Protein AF-A0A3M5U2P1-F1 (afdb_monomer)

Secondary structure (DSSP, 8-state):
--------HHHHHHHHHHHHHHHHHHS-GGG----GGGTT--SHHHHHHHHHHS-STT-----PPPPS-HHHHHHHHHHHHHSPP-------

Radius of gyration: 20.78 Å; Cα contacts (8 Å, |Δi|>4): 26; chains: 1; bounding box: 36×47×50 Å

Foldseek 3Di:
DDDPDDDDQVVVLVVVLVVVLVVQLPDDPVVDDDDPVRPVDDDSVSSNVCSVVPDDPPRDDDDDDDDPDPPVVVVVVVVVVPDDPPDPPDPD

Sequence (92 aa):
VWKNLSFHKEALRRRWMWLVRDYLLGQPLSQLTMPPPLAHILCESDWRRLILTAGGQHWHIHLSKKTENGRKTVNYLGRYLKKPPISGSRLA

Organism: NCBI:txid46257

pLDDT: mean 83.03, std 10.81, range [50.09, 93.94]

Structure (mmCIF, N/CA/C/O backbone):
data_AF-A0A3M5U2P1-F1
#
_entry.id   AF-A0A3M5U2P1-F1
#
loop_
_atom_site.group_PDB
_atom_site.id
_atom_site.type_symbol
_atom_site.label_atom_id
_atom_site.label_alt_id
_atom_site.label_comp_id
_atom_site.label_asym_id
_atom_site.label_entity_id
_atom_site.label_seq_id
_atom_site.pdbx_PDB_ins_code
_atom_site.Cartn_x
_atom_site.Cartn_y
_atom_site.Cartn_z
_atom_site.occupancy
_atom_site.B_iso_or_equiv
_atom_site.auth_seq_id
_atom_site.auth_comp_id
_atom_site.auth_asym_id
_atom_site.auth_atom_id
_atom_site.pdbx_PDB_model_num
ATOM 1 N N . VAL A 1 1 ? -7.256 8.123 30.548 1.00 67.88 1 VAL A N 1
ATOM 2 C CA . VAL A 1 1 ? -8.522 8.327 29.797 1.00 67.88 1 VAL A CA 1
ATOM 3 C C . VAL A 1 1 ? -8.339 7.798 28.378 1.00 67.88 1 VAL A C 1
ATOM 5 O O . VAL A 1 1 ? -7.300 8.073 27.790 1.00 67.88 1 VAL A O 1
ATOM 8 N N . TRP A 1 2 ? -9.268 6.987 27.855 1.00 69.00 2 TRP A N 1
ATOM 9 C CA . TRP A 1 2 ? -9.188 6.481 26.475 1.00 69.00 2 TRP A CA 1
ATOM 10 C C . TRP A 1 2 ? -9.439 7.626 25.491 1.00 69.00 2 TRP A C 1
ATOM 12 O O . TRP A 1 2 ? -10.430 8.338 25.624 1.00 69.00 2 TRP A O 1
ATOM 22 N N . LYS A 1 3 ? -8.537 7.816 24.523 1.00 73.25 3 LYS A N 1
ATOM 23 C CA . LYS A 1 3 ? -8.685 8.849 23.492 1.00 73.25 3 LYS A CA 1
ATOM 24 C C . LYS A 1 3 ? -9.575 8.335 22.364 1.00 73.25 3 LYS A C 1
ATOM 26 O O . LYS A 1 3 ? -9.536 7.153 22.022 1.00 73.25 3 LYS A O 1
ATOM 31 N N . ASN A 1 4 ? -10.359 9.230 21.774 1.00 73.81 4 ASN A N 1
ATOM 32 C CA . ASN A 1 4 ? -11.143 8.930 20.583 1.00 73.81 4 ASN A CA 1
ATOM 33 C C . ASN A 1 4 ? -10.192 8.837 19.377 1.00 73.81 4 ASN A C 1
ATOM 35 O O . ASN A 1 4 ? -9.879 9.838 18.741 1.00 73.81 4 ASN A O 1
ATOM 39 N N . LEU A 1 5 ? -9.666 7.637 19.131 1.00 76.12 5 LEU A N 1
ATOM 40 C CA . LEU A 1 5 ? -8.796 7.334 17.999 1.00 76.12 5 LEU A CA 1
ATOM 41 C C . LEU A 1 5 ? -9.623 6.732 16.863 1.00 76.12 5 LEU A C 1
ATOM 43 O O . LEU A 1 5 ? -10.464 5.857 17.075 1.00 76.12 5 LEU A O 1
ATOM 47 N N . SER A 1 6 ? -9.364 7.195 15.647 1.00 78.88 6 SER A N 1
ATOM 48 C CA . SER A 1 6 ? -9.902 6.607 14.425 1.00 78.88 6 SER A CA 1
ATOM 49 C C . SER A 1 6 ? -8.860 6.698 13.319 1.00 78.88 6 SER A C 1
ATOM 51 O O . SER A 1 6 ? -7.998 7.577 13.338 1.00 78.88 6 SER A O 1
ATOM 53 N N . PHE A 1 7 ? -8.922 5.770 12.368 1.00 83.69 7 PHE A N 1
ATOM 54 C CA . PHE A 1 7 ? -8.065 5.808 11.193 1.00 83.69 7 PHE A CA 1
ATOM 55 C C . PHE A 1 7 ? -8.766 6.559 10.071 1.00 83.69 7 PHE A C 1
ATOM 57 O O . PHE A 1 7 ? -9.880 6.217 9.673 1.00 83.69 7 PHE A O 1
ATOM 64 N N . HIS A 1 8 ? -8.084 7.561 9.526 1.00 88.75 8 HIS A N 1
ATOM 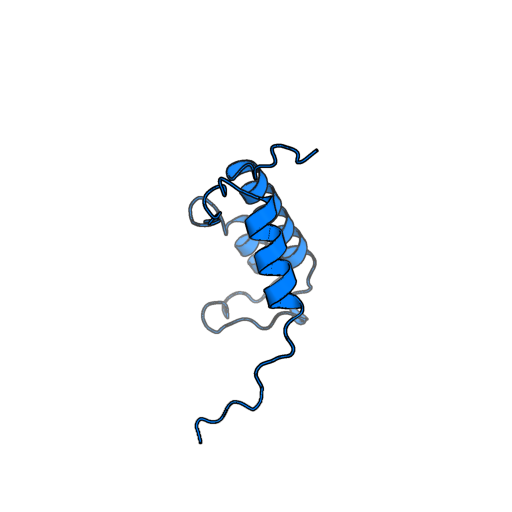65 C CA . HIS A 1 8 ? -8.575 8.295 8.373 1.00 88.75 8 HIS A CA 1
ATOM 66 C C . HIS A 1 8 ? -8.293 7.482 7.105 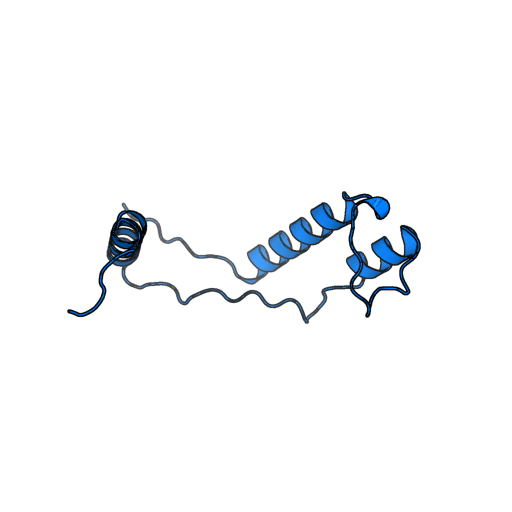1.00 88.75 8 HIS A C 1
ATOM 68 O O . HIS A 1 8 ? -7.161 7.460 6.619 1.00 88.75 8 HIS A O 1
ATOM 74 N N . LYS A 1 9 ? -9.315 6.795 6.580 1.00 88.12 9 LYS A N 1
ATOM 75 C CA . LYS A 1 9 ? -9.183 5.811 5.490 1.00 88.12 9 LYS A CA 1
ATOM 76 C C . LYS A 1 9 ? -8.371 6.329 4.301 1.00 88.12 9 LYS A C 1
ATOM 78 O O . LYS A 1 9 ? -7.397 5.696 3.909 1.00 88.12 9 LYS A O 1
ATOM 83 N N . GLU A 1 10 ? -8.720 7.500 3.775 1.00 88.50 10 GLU A N 1
ATOM 84 C CA . GLU A 1 10 ? -8.062 8.049 2.581 1.00 88.50 10 GLU A CA 1
ATOM 85 C C . GLU A 1 10 ? -6.626 8.522 2.834 1.00 88.50 10 GLU A C 1
ATOM 87 O O . GLU A 1 10 ? -5.778 8.441 1.944 1.00 88.50 10 GLU A O 1
ATOM 92 N N . ALA A 1 11 ? -6.324 9.010 4.041 1.00 90.31 11 ALA A N 1
ATOM 93 C CA . ALA A 1 11 ? -4.960 9.399 4.398 1.00 90.31 11 ALA A CA 1
ATOM 94 C C . ALA A 1 11 ? -4.083 8.156 4.594 1.00 90.31 11 ALA A C 1
ATOM 96 O O . ALA A 1 11 ? -2.968 8.095 4.077 1.00 90.31 11 ALA A O 1
ATOM 97 N N . LEU A 1 12 ? -4.622 7.137 5.272 1.00 91.25 12 LEU A N 1
ATOM 98 C CA . LEU A 1 12 ? -3.955 5.854 5.453 1.00 91.25 12 LEU A CA 1
ATOM 99 C C . LEU A 1 12 ? -3.700 5.172 4.107 1.00 91.25 12 LEU A C 1
ATOM 101 O O . LEU A 1 12 ? -2.591 4.709 3.869 1.00 91.25 12 LEU A O 1
ATOM 105 N N . ARG A 1 13 ? -4.687 5.180 3.204 1.00 90.25 13 ARG A N 1
ATOM 106 C CA . ARG A 1 13 ? -4.551 4.661 1.840 1.00 90.25 13 ARG A CA 1
ATOM 107 C C . ARG A 1 13 ? -3.424 5.339 1.084 1.00 90.25 13 ARG A C 1
ATOM 109 O O . ARG A 1 13 ? -2.547 4.649 0.577 1.00 90.25 13 ARG A O 1
ATOM 116 N N . ARG A 1 14 ? -3.399 6.672 1.060 1.00 89.88 14 ARG A N 1
ATOM 117 C CA . ARG A 1 14 ? -2.314 7.427 0.415 1.00 89.88 14 ARG A CA 1
ATOM 118 C C . ARG A 1 14 ? -0.949 7.100 1.008 1.00 89.88 14 ARG A C 1
ATOM 120 O O . ARG A 1 14 ? -0.013 6.846 0.254 1.00 89.88 14 ARG A O 1
ATOM 127 N N . ARG A 1 15 ? -0.836 7.057 2.338 1.00 91.75 15 ARG A N 1
ATOM 128 C CA . ARG A 1 15 ? 0.437 6.755 3.001 1.00 91.75 15 ARG A CA 1
ATOM 129 C C . ARG A 1 15 ? 0.899 5.322 2.740 1.00 91.75 15 ARG A C 1
ATOM 131 O O . ARG A 1 15 ? 2.076 5.118 2.472 1.00 91.75 15 ARG A O 1
ATOM 138 N N . TRP A 1 16 ? -0.010 4.355 2.789 1.00 89.75 16 TRP A N 1
ATOM 139 C CA . TRP A 1 16 ? 0.294 2.955 2.508 1.00 89.75 16 TRP A CA 1
ATOM 140 C C . TRP A 1 16 ? 0.738 2.752 1.057 1.00 89.75 16 TRP A C 1
ATOM 142 O O . TRP A 1 16 ? 1.789 2.164 0.829 1.00 89.75 16 TRP A O 1
ATOM 152 N N . MET A 1 17 ? 0.009 3.318 0.088 1.00 90.50 17 MET A N 1
ATOM 153 C CA . MET A 1 17 ? 0.399 3.282 -1.329 1.00 90.50 17 MET A CA 1
ATOM 154 C C . MET A 1 17 ? 1.801 3.860 -1.544 1.00 90.50 17 MET A C 1
ATOM 156 O O . MET A 1 17 ? 2.605 3.275 -2.263 1.00 90.50 17 MET A O 1
ATOM 160 N N . TRP A 1 18 ? 2.104 4.991 -0.899 1.00 91.25 18 TRP A N 1
ATOM 161 C CA . TRP A 1 18 ? 3.427 5.604 -0.975 1.00 91.25 18 TRP A CA 1
ATOM 162 C C . TRP A 1 18 ? 4.520 4.675 -0.435 1.00 91.25 18 TRP A C 1
ATOM 164 O O . TRP A 1 18 ? 5.505 4.455 -1.126 1.00 91.25 18 TRP A O 1
ATOM 174 N N . LEU A 1 19 ? 4.318 4.078 0.745 1.00 92.88 19 LEU A N 1
ATOM 175 C CA . LEU A 1 19 ? 5.295 3.170 1.360 1.00 92.88 19 LEU A CA 1
ATOM 176 C C . LEU A 1 19 ? 5.562 1.929 0.504 1.00 92.88 19 LEU A C 1
ATOM 178 O O . LEU A 1 19 ? 6.707 1.512 0.376 1.00 92.88 19 LEU A O 1
ATOM 182 N N . VAL A 1 20 ? 4.520 1.346 -0.094 1.00 91.06 20 VAL A N 1
ATOM 183 C CA . VAL A 1 20 ? 4.683 0.180 -0.974 1.00 91.06 20 VAL A CA 1
ATOM 184 C C . VAL A 1 20 ? 5.487 0.551 -2.219 1.00 91.06 20 VAL A C 1
ATOM 186 O O . VAL A 1 20 ? 6.395 -0.184 -2.595 1.00 91.06 20 VAL A O 1
ATOM 189 N N . ARG A 1 21 ? 5.192 1.697 -2.845 1.00 91.88 21 ARG A N 1
ATOM 190 C CA . ARG A 1 21 ? 5.952 2.175 -4.009 1.00 91.88 21 ARG A CA 1
ATOM 191 C C . ARG A 1 21 ? 7.408 2.448 -3.660 1.00 91.88 21 ARG A C 1
ATOM 193 O O . ARG A 1 21 ? 8.281 1.994 -4.384 1.00 91.88 21 ARG A O 1
ATOM 200 N N . ASP A 1 22 ? 7.649 3.156 -2.564 1.00 93.94 22 ASP A N 1
ATOM 201 C CA . ASP A 1 22 ? 8.992 3.489 -2.085 1.00 93.94 22 ASP A CA 1
ATOM 202 C C . ASP A 1 22 ? 9.824 2.223 -1.843 1.00 93.94 22 ASP A C 1
ATOM 204 O O . ASP A 1 22 ? 10.915 2.074 -2.391 1.00 93.94 22 ASP A O 1
ATOM 208 N N . TYR A 1 23 ? 9.245 1.244 -1.142 1.00 93.06 23 TYR A N 1
ATOM 209 C CA . TYR A 1 23 ? 9.888 -0.045 -0.907 1.00 93.06 23 TYR A CA 1
ATOM 210 C C . TYR A 1 23 ? 10.221 -0.779 -2.213 1.00 93.06 23 TYR A C 1
ATOM 212 O O . TYR A 1 23 ? 11.358 -1.203 -2.402 1.00 93.06 23 TYR A O 1
ATOM 220 N N . LEU A 1 24 ? 9.256 -0.903 -3.131 1.00 90.94 24 LEU A N 1
ATOM 221 C CA . LEU A 1 24 ? 9.429 -1.642 -4.388 1.00 90.94 24 LEU A CA 1
ATOM 222 C C . LEU A 1 24 ? 10.389 -0.954 -5.368 1.00 90.94 24 LEU A C 1
ATOM 224 O O . LEU A 1 24 ? 11.084 -1.636 -6.119 1.00 90.94 24 LEU A O 1
ATOM 228 N N . LEU A 1 25 ? 10.448 0.379 -5.362 1.00 92.12 25 LEU A N 1
ATOM 229 C CA . LEU A 1 25 ? 11.393 1.151 -6.174 1.00 92.12 25 LEU A CA 1
ATOM 230 C C . LEU A 1 25 ? 12.819 1.121 -5.611 1.00 92.12 25 LEU A C 1
ATOM 232 O O . LEU A 1 25 ? 13.763 1.334 -6.369 1.00 92.12 25 LEU A O 1
ATOM 236 N N . GLY A 1 26 ? 12.973 0.867 -4.309 1.00 91.88 26 GLY A N 1
ATOM 237 C CA . GLY A 1 26 ? 14.271 0.729 -3.650 1.00 91.88 26 GLY A CA 1
ATOM 238 C C . GLY A 1 26 ? 14.922 -0.649 -3.806 1.00 91.88 26 GLY A C 1
ATOM 239 O O . GLY A 1 26 ? 16.098 -0.789 -3.482 1.00 91.88 26 GLY A O 1
ATOM 240 N N . GLN A 1 27 ? 14.192 -1.664 -4.282 1.00 89.62 27 GLN A N 1
ATOM 241 C CA . GLN A 1 27 ? 14.748 -2.999 -4.519 1.00 89.62 27 GLN A CA 1
ATOM 242 C C . GLN A 1 27 ? 15.359 -3.100 -5.926 1.00 89.62 27 GLN A C 1
ATOM 244 O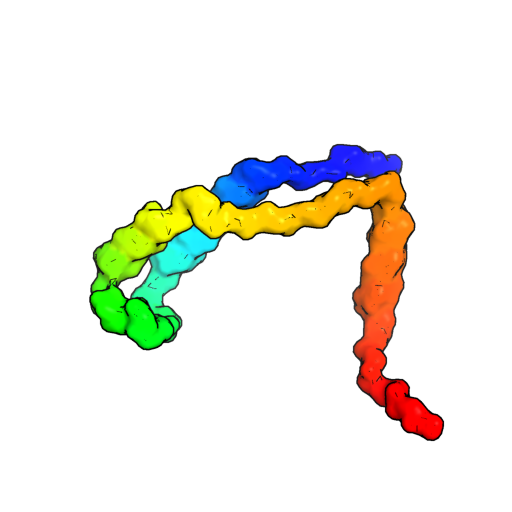 O . GLN A 1 27 ? 14.703 -2.718 -6.900 1.00 89.62 27 GLN A O 1
ATOM 249 N N . PRO A 1 28 ? 16.577 -3.652 -6.074 1.00 88.50 28 PRO A N 1
ATOM 250 C CA . PRO A 1 28 ? 17.139 -3.937 -7.388 1.00 88.50 28 PRO A CA 1
ATOM 251 C C . PRO A 1 28 ? 16.370 -5.083 -8.056 1.00 88.50 28 PRO A C 1
ATOM 253 O O . PRO A 1 28 ? 16.013 -6.071 -7.410 1.00 88.50 28 PRO A O 1
ATOM 256 N N . LEU A 1 29 ? 16.155 -4.983 -9.373 1.00 87.12 29 LEU A N 1
ATOM 257 C CA . LEU A 1 29 ? 15.367 -5.972 -10.123 1.00 87.12 29 LEU A CA 1
ATOM 258 C C . LEU A 1 29 ? 15.951 -7.392 -10.023 1.00 87.12 29 LEU A C 1
ATOM 260 O O . LEU A 1 29 ? 15.204 -8.361 -9.995 1.00 87.12 29 LEU A O 1
ATOM 264 N N . SER A 1 30 ? 17.274 -7.514 -9.890 1.00 86.25 30 SER A N 1
ATOM 265 C CA . SER A 1 30 ? 17.977 -8.794 -9.722 1.00 86.25 30 SER A CA 1
ATOM 266 C C . SER A 1 30 ? 17.620 -9.551 -8.438 1.00 86.25 30 SER A C 1
ATOM 268 O O . SER A 1 30 ? 17.825 -10.760 -8.375 1.00 86.25 30 SER A O 1
ATOM 270 N N . GLN A 1 31 ? 17.092 -8.869 -7.418 1.00 88.25 31 GLN A N 1
ATOM 271 C CA . GLN A 1 31 ? 16.654 -9.488 -6.162 1.00 88.25 31 GLN A CA 1
ATOM 272 C C . GLN A 1 31 ? 15.163 -9.853 -6.173 1.00 88.25 31 GLN A C 1
ATOM 274 O O . GLN A 1 31 ? 14.679 -10.506 -5.248 1.00 88.25 31 GLN A O 1
ATOM 279 N N . LEU A 1 32 ? 14.421 -9.448 -7.207 1.00 87.06 32 LEU A N 1
ATOM 280 C CA . LEU A 1 32 ? 12.990 -9.694 -7.323 1.00 87.06 32 LEU A CA 1
ATOM 281 C C . LEU A 1 32 ? 12.732 -10.958 -8.146 1.00 87.06 32 LEU A C 1
ATOM 283 O O . LEU A 1 32 ? 13.231 -11.126 -9.254 1.00 87.06 32 LEU A O 1
ATOM 287 N N . THR A 1 33 ? 11.899 -11.851 -7.615 1.00 89.25 33 THR A N 1
ATOM 288 C CA . THR A 1 33 ? 11.397 -13.000 -8.377 1.00 89.25 33 THR A CA 1
ATOM 289 C C . THR A 1 33 ? 10.120 -12.594 -9.101 1.00 89.25 33 THR A C 1
ATOM 291 O O . THR A 1 33 ? 9.091 -12.353 -8.465 1.00 89.25 33 THR A O 1
ATOM 294 N N . MET A 1 34 ? 10.182 -12.506 -10.430 1.00 88.94 34 MET A N 1
ATOM 295 C CA . MET A 1 34 ? 9.039 -12.090 -11.240 1.00 88.94 34 MET A CA 1
ATOM 296 C C . MET A 1 34 ? 8.070 -13.259 -11.462 1.00 88.94 34 MET A C 1
ATOM 298 O O . MET A 1 34 ? 8.488 -14.323 -11.920 1.00 88.94 34 MET A O 1
ATOM 302 N N . PRO A 1 35 ? 6.768 -13.092 -11.167 1.00 90.44 35 PRO A N 1
ATOM 303 C CA . PRO A 1 35 ? 5.778 -14.114 -11.474 1.00 90.44 35 PRO A CA 1
ATOM 304 C C . PRO A 1 35 ? 5.574 -14.223 -12.998 1.00 90.44 35 PRO A C 1
ATOM 306 O O . PRO A 1 35 ? 5.769 -13.230 -13.705 1.00 90.44 35 PRO A O 1
ATOM 309 N N . PRO A 1 36 ? 5.104 -15.374 -13.522 1.00 92.69 36 PRO A N 1
ATOM 310 C CA . PRO A 1 36 ? 4.984 -15.603 -14.966 1.00 92.69 36 PRO A CA 1
ATOM 311 C C . PRO A 1 36 ? 4.244 -14.505 -15.759 1.00 92.69 36 PRO A C 1
ATOM 313 O O . PRO A 1 36 ? 4.729 -14.126 -16.823 1.00 92.69 36 PRO A O 1
ATOM 316 N N . PRO A 1 37 ? 3.140 -13.903 -15.262 1.00 91.25 37 PRO A N 1
ATOM 317 C CA . PRO A 1 37 ? 2.460 -12.811 -15.971 1.00 91.25 37 PRO A CA 1
ATOM 318 C C . PRO A 1 37 ? 3.309 -11.541 -16.149 1.00 91.25 37 PRO A C 1
ATOM 320 O O . PRO A 1 37 ? 3.043 -10.732 -17.037 1.00 91.25 37 PRO A O 1
ATOM 323 N N . LEU A 1 38 ? 4.328 -11.350 -15.308 1.00 89.62 38 LEU A N 1
ATOM 324 C CA . LEU A 1 38 ? 5.220 -10.190 -15.319 1.00 89.62 38 LEU A CA 1
ATOM 325 C C . LEU A 1 38 ? 6.589 -10.499 -15.945 1.00 89.62 38 LEU A C 1
ATOM 327 O O . LEU A 1 38 ? 7.482 -9.660 -15.886 1.00 89.62 38 LEU A O 1
ATOM 331 N N . ALA A 1 39 ? 6.754 -11.661 -16.587 1.00 88.75 39 ALA A N 1
ATOM 332 C CA . ALA A 1 39 ? 8.014 -12.063 -17.222 1.00 88.75 39 ALA A CA 1
ATOM 333 C C . ALA A 1 3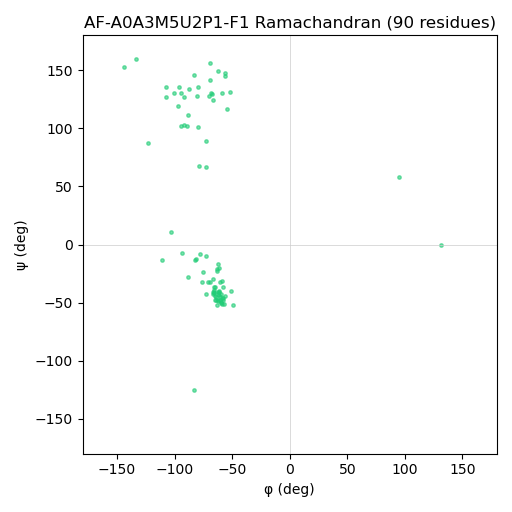9 ? 8.467 -11.131 -18.365 1.00 88.75 39 ALA A C 1
ATOM 335 O O . ALA A 1 39 ? 9.630 -11.146 -18.748 1.00 88.75 39 ALA A O 1
ATOM 336 N N . HIS A 1 40 ? 7.564 -10.299 -18.898 1.00 88.88 40 HIS A N 1
ATOM 337 C CA . HIS A 1 40 ? 7.872 -9.294 -19.919 1.00 88.88 40 HIS A CA 1
ATOM 338 C C . HIS A 1 40 ? 8.672 -8.092 -19.383 1.00 88.88 40 HIS A C 1
ATOM 340 O O . HIS A 1 40 ? 9.132 -7.267 -20.167 1.00 88.88 40 HIS A O 1
ATOM 346 N N . ILE A 1 41 ? 8.823 -7.964 -18.062 1.00 90.81 41 ILE A N 1
ATOM 347 C CA . ILE A 1 41 ? 9.565 -6.879 -17.416 1.00 90.81 41 ILE A CA 1
ATOM 348 C C . ILE A 1 41 ? 11.007 -7.331 -17.234 1.00 90.81 41 ILE A C 1
ATOM 350 O O . ILE A 1 41 ? 11.314 -8.115 -16.338 1.00 90.81 41 ILE A O 1
ATOM 354 N N . LEU A 1 42 ? 11.886 -6.827 -18.096 1.00 86.88 42 LEU A N 1
ATOM 355 C CA . LEU A 1 42 ? 13.286 -7.254 -18.153 1.00 86.88 42 LEU A CA 1
ATOM 356 C C . LEU A 1 42 ? 14.262 -6.176 -17.673 1.00 86.88 42 LEU A C 1
ATOM 358 O O . LEU A 1 42 ? 15.433 -6.468 -17.443 1.00 86.88 42 LEU A O 1
ATOM 362 N N . CYS A 1 43 ? 13.803 -4.932 -17.525 1.00 90.69 43 CYS A N 1
ATOM 363 C CA . CYS A 1 43 ? 14.658 -3.809 -17.164 1.00 90.69 43 CYS A CA 1
ATOM 364 C C . CYS A 1 43 ? 14.054 -2.936 -16.058 1.00 90.69 43 CYS A C 1
ATOM 366 O O . CYS A 1 43 ? 12.841 -2.912 -15.830 1.00 90.69 43 CYS A O 1
ATOM 368 N N . GLU A 1 44 ? 14.915 -2.173 -15.379 1.00 90.88 44 GLU A N 1
ATOM 369 C CA . GLU A 1 44 ? 14.495 -1.276 -14.295 1.00 90.88 44 GLU A CA 1
ATOM 370 C C . GLU A 1 44 ? 13.504 -0.206 -14.761 1.00 90.88 44 GLU A C 1
ATOM 372 O O . GLU A 1 44 ? 12.630 0.198 -13.997 1.00 90.88 44 GLU A O 1
ATOM 377 N N . SER A 1 45 ? 13.606 0.250 -16.012 1.00 91.81 45 SER A N 1
ATOM 378 C CA . SER A 1 45 ? 12.689 1.253 -16.560 1.00 91.81 45 SER A CA 1
ATOM 379 C C . SER A 1 45 ? 11.262 0.715 -16.672 1.00 91.81 45 SER A C 1
ATOM 381 O O . SER A 1 45 ? 10.317 1.412 -16.294 1.00 91.81 45 SER A O 1
ATOM 383 N N . ASP A 1 46 ? 11.095 -0.535 -17.115 1.00 91.69 46 ASP A N 1
ATOM 384 C CA . ASP A 1 46 ? 9.788 -1.197 -17.171 1.00 91.69 46 ASP A CA 1
ATOM 385 C C . ASP A 1 46 ? 9.222 -1.433 -15.770 1.00 91.69 46 ASP A C 1
ATOM 387 O O . ASP A 1 46 ? 8.040 -1.172 -15.531 1.00 91.69 46 ASP A O 1
ATOM 391 N N . TRP A 1 47 ? 10.074 -1.845 -14.824 1.00 91.19 47 TRP A N 1
ATOM 392 C CA . TRP A 1 47 ? 9.697 -2.006 -13.420 1.00 91.19 47 TRP A CA 1
ATOM 393 C C . TRP A 1 47 ? 9.210 -0.690 -12.806 1.00 91.19 47 TRP A C 1
ATOM 395 O O . TRP A 1 47 ? 8.108 -0.619 -12.256 1.00 91.19 47 TRP A O 1
ATOM 405 N N . ARG A 1 48 ? 9.985 0.388 -12.969 1.00 91.44 48 ARG A N 1
ATOM 406 C CA . ARG A 1 48 ? 9.617 1.734 -12.507 1.00 91.44 48 ARG A CA 1
ATOM 407 C C . ARG A 1 48 ? 8.306 2.192 -13.129 1.00 91.44 48 ARG A C 1
ATOM 409 O O . ARG A 1 48 ? 7.431 2.680 -12.412 1.00 91.44 48 ARG A O 1
ATOM 416 N N . ARG A 1 49 ? 8.136 2.003 -14.442 1.00 91.94 49 ARG A N 1
ATOM 417 C CA . ARG A 1 49 ? 6.893 2.354 -15.138 1.00 91.94 49 ARG A CA 1
ATOM 418 C C . ARG A 1 49 ? 5.713 1.579 -14.568 1.00 91.94 49 ARG A C 1
ATOM 420 O O . ARG A 1 49 ? 4.685 2.196 -14.291 1.00 91.94 49 ARG A O 1
ATOM 427 N N . LEU A 1 50 ? 5.856 0.271 -14.346 1.00 90.44 50 LEU A N 1
ATOM 428 C CA . LEU A 1 50 ? 4.805 -0.538 -13.738 1.00 90.44 50 LEU A CA 1
ATOM 429 C C . LEU A 1 50 ? 4.444 -0.004 -12.355 1.00 90.44 50 LEU A C 1
ATOM 431 O O . LEU A 1 50 ? 3.277 0.260 -12.122 1.00 90.44 50 LEU A O 1
ATOM 435 N N . ILE A 1 51 ? 5.399 0.217 -11.452 1.00 90.19 51 ILE A N 1
ATOM 436 C CA . ILE A 1 51 ? 5.090 0.640 -10.074 1.00 90.19 51 ILE A CA 1
ATOM 437 C C . ILE A 1 51 ? 4.435 2.028 -10.013 1.00 90.19 51 ILE A C 1
ATOM 439 O O . ILE A 1 51 ? 3.543 2.268 -9.193 1.00 90.19 51 ILE A O 1
ATOM 443 N N . LEU A 1 52 ? 4.850 2.944 -10.889 1.00 88.75 52 LEU A N 1
ATOM 444 C CA . LEU A 1 52 ? 4.305 4.301 -10.938 1.00 88.75 52 LEU A CA 1
ATOM 445 C C . LEU A 1 52 ? 2.914 4.360 -11.585 1.00 88.75 52 LEU A C 1
ATOM 447 O O . LEU A 1 52 ? 2.090 5.180 -11.176 1.00 88.75 52 LEU A O 1
ATOM 451 N N . THR A 1 53 ? 2.635 3.484 -12.554 1.00 87.62 53 THR A N 1
ATOM 452 C CA . THR A 1 53 ? 1.322 3.394 -13.220 1.00 87.62 53 THR A CA 1
ATOM 453 C C . THR 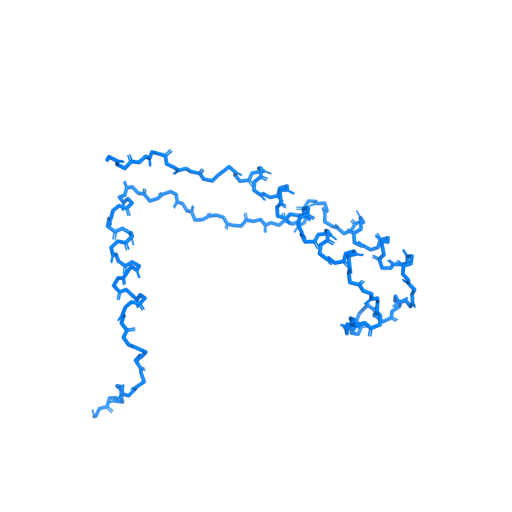A 1 53 ? 0.354 2.461 -12.491 1.00 87.62 53 THR A C 1
ATOM 455 O O . THR A 1 53 ? -0.860 2.676 -12.509 1.00 87.62 53 THR A O 1
ATOM 458 N N . ALA A 1 54 ? 0.875 1.464 -11.777 1.00 80.88 54 ALA A N 1
ATOM 459 C CA . ALA A 1 54 ? 0.106 0.582 -10.923 1.00 80.88 54 ALA A CA 1
ATOM 460 C C . ALA A 1 54 ? -0.423 1.362 -9.716 1.00 80.88 54 ALA A C 1
ATOM 462 O O . ALA A 1 54 ? 0.296 2.064 -9.003 1.00 80.88 54 ALA A O 1
ATOM 463 N N . GLY A 1 55 ? -1.720 1.214 -9.470 1.00 68.19 55 GLY A N 1
ATOM 464 C CA . GLY A 1 55 ? -2.352 1.706 -8.250 1.00 68.19 55 GLY A CA 1
ATOM 465 C C . GLY A 1 55 ? -2.998 3.075 -8.304 1.00 68.19 55 GLY A C 1
ATOM 466 O O . GLY A 1 55 ? -2.724 3.945 -7.485 1.00 68.19 55 GLY A O 1
ATOM 467 N N . GLY A 1 56 ? -3.951 3.212 -9.224 1.00 69.44 56 GLY A N 1
ATOM 468 C CA . GLY A 1 56 ? -5.026 4.199 -9.131 1.00 69.44 56 GLY A CA 1
ATOM 469 C C . GLY A 1 56 ? -6.193 3.720 -8.250 1.00 69.44 56 GLY A C 1
ATOM 470 O O . GLY A 1 56 ? -6.024 3.329 -7.094 1.00 69.44 56 GLY A O 1
ATOM 471 N N . GLN A 1 57 ? -7.409 3.729 -8.809 1.00 67.00 57 GLN A N 1
ATOM 472 C CA . GLN A 1 57 ? -8.657 3.398 -8.096 1.00 67.00 57 GLN A CA 1
ATOM 473 C C . GLN A 1 57 ? -8.728 1.968 -7.530 1.00 67.00 57 GLN A C 1
ATOM 475 O O . GLN A 1 57 ? -9.477 1.725 -6.592 1.00 67.00 57 GLN A O 1
ATOM 480 N N . HIS A 1 58 ? -7.911 1.048 -8.039 1.00 76.75 58 HIS A N 1
ATOM 481 C CA . HIS A 1 58 ? -7.971 -0.381 -7.719 1.00 76.75 58 HIS A CA 1
ATOM 482 C C . HIS A 1 58 ? -7.347 -0.766 -6.365 1.00 76.75 58 HIS A C 1
ATOM 484 O O . HIS A 1 58 ? -7.441 -1.914 -5.943 1.00 76.75 58 HIS A O 1
ATOM 490 N N . TRP A 1 59 ? -6.664 0.160 -5.679 1.00 81.19 59 TRP A N 1
ATOM 491 C CA . TRP A 1 59 ? -6.026 -0.136 -4.390 1.00 81.19 59 TRP A CA 1
ATOM 492 C C . TRP A 1 59 ? -7.006 0.118 -3.254 1.00 81.19 59 TRP A C 1
ATOM 494 O O . TRP A 1 59 ? -7.228 1.265 -2.861 1.00 81.19 59 TRP A O 1
ATOM 504 N N . HIS A 1 60 ? -7.583 -0.952 -2.716 1.00 85.44 60 HIS A N 1
ATOM 505 C CA . HIS A 1 60 ? -8.564 -0.883 -1.640 1.00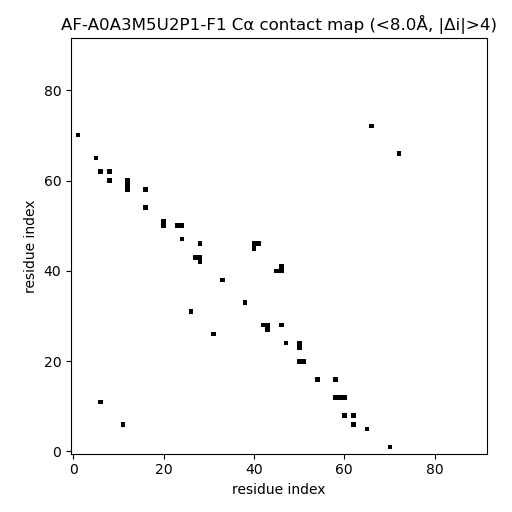 85.44 60 HIS A CA 1
ATOM 506 C C . HIS A 1 60 ? -7.921 -1.193 -0.286 1.00 85.44 60 HIS A C 1
ATOM 508 O O . HIS A 1 60 ? -7.252 -2.207 -0.120 1.00 85.44 60 HIS A O 1
ATOM 514 N N . ILE A 1 61 ? -8.164 -0.327 0.705 1.00 86.88 61 ILE A N 1
ATOM 515 C CA . ILE A 1 61 ? -7.895 -0.635 2.113 1.00 86.88 61 ILE A CA 1
ATOM 516 C C . ILE A 1 61 ? -9.224 -0.860 2.818 1.00 86.88 61 ILE A C 1
ATOM 518 O O . ILE A 1 61 ? -10.113 -0.000 2.790 1.00 86.88 61 ILE A O 1
ATOM 522 N N . HIS A 1 62 ? -9.330 -2.004 3.483 1.00 87.50 62 HIS A N 1
ATOM 523 C CA . HIS A 1 62 ? -10.457 -2.346 4.333 1.00 87.50 62 HIS A CA 1
ATOM 524 C C . HIS A 1 62 ? -10.102 -2.028 5.781 1.00 87.50 62 HIS A C 1
ATOM 526 O O . HIS A 1 62 ? -9.145 -2.563 6.335 1.00 87.50 62 HIS A O 1
ATOM 532 N N . LEU A 1 63 ? -10.873 -1.128 6.384 1.00 86.06 63 LEU A N 1
ATOM 533 C CA . LEU A 1 63 ? -10.783 -0.819 7.804 1.00 86.06 63 LEU A CA 1
ATOM 534 C C . LEU A 1 63 ? -11.994 -1.406 8.511 1.00 86.06 63 LEU A C 1
ATOM 536 O O . LEU A 1 63 ? -13.125 -1.271 8.039 1.00 86.06 63 LEU A O 1
ATOM 540 N N . SER A 1 64 ? -11.752 -2.035 9.656 1.00 83.44 64 SER A N 1
ATOM 541 C CA . SER A 1 64 ? -12.823 -2.507 10.525 1.00 83.44 64 SER A CA 1
ATOM 542 C C . SER A 1 64 ? -13.662 -1.336 11.027 1.00 83.44 64 SER A C 1
ATOM 544 O O . SER A 1 64 ? -13.163 -0.223 11.226 1.00 83.44 64 SER A O 1
ATOM 546 N N . LYS A 1 65 ? -14.949 -1.598 11.272 1.00 83.25 65 LYS A N 1
ATOM 547 C CA . LYS A 1 65 ? -15.832 -0.629 11.926 1.00 83.25 65 LYS A CA 1
ATOM 548 C C . LYS A 1 65 ? -15.237 -0.220 13.273 1.00 83.25 65 LYS A C 1
ATOM 550 O O . LYS A 1 65 ? -14.636 -1.035 13.975 1.00 83.25 65 LYS A O 1
ATOM 555 N N . LYS A 1 66 ? -15.431 1.047 13.639 1.00 80.06 66 LYS A N 1
ATOM 556 C CA . LYS A 1 66 ? -15.036 1.544 14.955 1.00 80.06 66 LYS A CA 1
ATOM 557 C C . LYS A 1 66 ? -15.758 0.733 16.032 1.00 80.06 66 LYS A C 1
ATOM 559 O O . LYS A 1 66 ? -16.972 0.562 15.967 1.00 80.06 66 LYS A O 1
ATOM 564 N N . THR A 1 67 ? -15.010 0.240 17.011 1.00 82.75 67 THR A N 1
ATOM 565 C CA . THR A 1 67 ? -15.588 -0.482 18.142 1.00 82.75 67 THR A CA 1
ATOM 566 C C . THR A 1 67 ? -16.151 0.507 19.153 1.00 82.75 67 THR A C 1
ATOM 568 O O . THR A 1 67 ? -15.518 1.508 19.491 1.00 82.75 67 THR A O 1
ATOM 571 N N . GLU A 1 68 ? -17.352 0.224 19.647 1.00 80.38 68 GLU A N 1
ATOM 572 C CA . GLU A 1 68 ? -18.024 1.060 20.646 1.00 80.38 68 GLU A CA 1
ATOM 573 C C . GLU A 1 68 ? -17.265 1.055 21.984 1.00 80.38 68 GLU A C 1
ATOM 575 O O . GLU A 1 68 ? -17.123 2.085 22.637 1.00 80.38 68 GLU A O 1
ATOM 580 N N . ASN A 1 69 ? -16.683 -0.094 22.356 1.00 84.12 69 ASN A N 1
ATOM 581 C CA . ASN A 1 69 ? -15.914 -0.259 23.588 1.00 84.12 69 ASN A CA 1
ATOM 582 C C . ASN A 1 69 ? -14.478 -0.745 23.315 1.00 84.12 69 ASN A C 1
ATOM 584 O O . ASN A 1 69 ? -14.167 -1.944 23.343 1.00 84.12 69 ASN A O 1
ATOM 588 N N . GLY A 1 70 ? -13.578 0.215 23.080 1.00 82.25 70 GLY A N 1
ATOM 589 C CA . GLY A 1 70 ? -12.159 -0.047 22.812 1.00 82.25 70 GLY A CA 1
ATOM 590 C C . GLY A 1 70 ? -11.458 -0.825 23.932 1.00 82.25 70 GLY A C 1
ATOM 591 O O . GLY A 1 70 ? -10.674 -1.729 23.650 1.00 82.25 70 GLY A O 1
ATOM 592 N N . ARG A 1 71 ? -11.810 -0.572 25.202 1.00 83.94 71 ARG A N 1
ATOM 593 C CA . ARG A 1 71 ? -11.203 -1.256 26.358 1.00 83.94 71 ARG A CA 1
ATOM 594 C C . ARG A 1 71 ? -11.502 -2.753 26.364 1.00 83.94 71 ARG A C 1
ATOM 596 O O . ARG A 1 71 ? -10.593 -3.552 26.575 1.00 83.94 71 ARG A O 1
ATOM 603 N N . LYS A 1 72 ? -12.756 -3.147 26.107 1.00 85.31 72 LYS A N 1
ATOM 604 C CA . LYS A 1 72 ? -13.126 -4.569 25.984 1.00 85.31 72 LYS A CA 1
ATOM 605 C C . LYS A 1 72 ? -12.396 -5.233 24.816 1.00 85.31 72 LYS A C 1
ATOM 607 O O . LYS A 1 72 ? -11.877 -6.331 24.985 1.00 85.31 72 LYS A O 1
ATOM 612 N N . THR A 1 73 ? -12.304 -4.544 23.678 1.00 84.56 73 THR A N 1
ATOM 613 C CA . THR A 1 73 ? -11.627 -5.056 22.474 1.00 84.56 73 THR A CA 1
ATOM 614 C C . THR A 1 73 ? -10.138 -5.303 22.727 1.00 84.56 73 THR A C 1
ATOM 616 O O . THR A 1 73 ? -9.637 -6.389 22.447 1.00 84.56 73 THR A O 1
ATOM 619 N N . VAL A 1 74 ? -9.432 -4.336 23.322 1.00 84.94 74 VAL A N 1
ATOM 620 C CA . VAL A 1 74 ? -8.002 -4.477 23.646 1.00 84.94 74 VAL A CA 1
ATOM 621 C C . VAL A 1 74 ? -7.774 -5.558 24.702 1.00 84.94 74 VAL A C 1
ATOM 623 O O . VAL A 1 74 ? -6.859 -6.363 24.554 1.00 84.94 74 VAL A O 1
ATOM 626 N N . ASN A 1 75 ? -8.629 -5.646 25.726 1.00 87.94 75 ASN A N 1
ATOM 627 C CA . ASN A 1 75 ? -8.546 -6.723 26.717 1.00 87.94 75 ASN A CA 1
ATOM 628 C C . ASN A 1 75 ? -8.756 -8.106 26.083 1.00 87.94 75 ASN A C 1
ATOM 630 O O . ASN A 1 75 ? -8.060 -9.054 26.442 1.00 87.94 75 ASN A O 1
ATOM 634 N N . TYR A 1 76 ? -9.702 -8.224 25.148 1.00 86.69 76 TYR A N 1
ATOM 635 C CA . TYR A 1 76 ? -9.947 -9.459 24.409 1.00 86.69 76 TYR A CA 1
ATOM 636 C C . TYR A 1 76 ? -8.732 -9.854 23.561 1.00 86.69 76 TYR A C 1
ATOM 638 O O . TYR A 1 76 ? -8.223 -10.963 23.714 1.00 86.69 76 TYR A O 1
ATOM 646 N N . LEU A 1 77 ? -8.213 -8.931 22.744 1.00 84.50 77 LEU A N 1
ATOM 647 C CA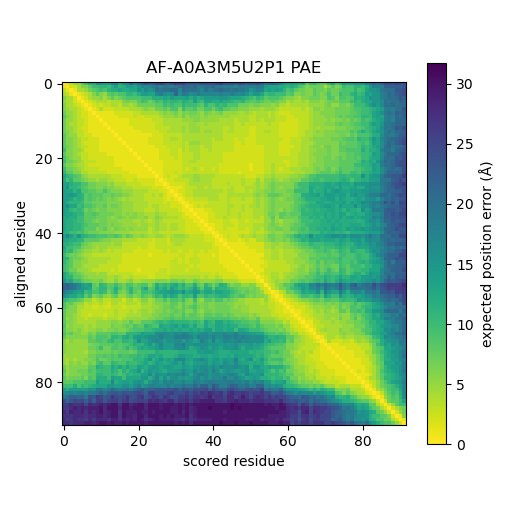 . LEU A 1 77 ? -7.024 -9.162 21.917 1.00 84.50 77 LEU A CA 1
ATOM 648 C C . LEU A 1 77 ? -5.798 -9.509 22.768 1.00 84.50 77 LEU A C 1
ATOM 650 O O . LEU A 1 77 ? -5.080 -10.451 22.455 1.00 84.50 77 LEU A O 1
ATOM 654 N N . GLY A 1 78 ? -5.593 -8.808 23.884 1.00 88.00 78 GLY A N 1
ATOM 655 C CA . GLY A 1 78 ? -4.503 -9.092 24.812 1.00 88.00 78 GLY A CA 1
ATOM 656 C C . GLY A 1 78 ? -4.597 -10.492 25.420 1.00 88.00 78 GLY A C 1
ATOM 657 O O . GLY A 1 78 ? -3.584 -11.176 25.524 1.00 88.00 78 GLY A O 1
ATOM 658 N N . ARG A 1 79 ? -5.801 -10.959 25.782 1.00 87.50 79 ARG A N 1
ATOM 659 C CA . ARG A 1 79 ? -6.006 -12.350 26.227 1.00 87.50 79 ARG A CA 1
ATOM 660 C C . ARG A 1 79 ? -5.746 -13.344 25.102 1.00 87.50 79 ARG A C 1
ATOM 662 O O . ARG A 1 79 ? -5.183 -14.394 25.372 1.00 87.50 79 ARG A O 1
ATOM 669 N N . TYR A 1 80 ? -6.146 -13.021 23.875 1.00 83.19 80 TYR A N 1
ATOM 670 C CA . TYR A 1 80 ? -5.934 -13.885 22.717 1.00 83.19 80 TYR A CA 1
ATOM 671 C C . TYR A 1 80 ? -4.444 -14.056 22.403 1.00 83.19 80 TYR A C 1
ATOM 673 O O . TYR A 1 80 ? -3.975 -15.179 22.289 1.00 83.19 80 TYR A O 1
ATOM 681 N N . LEU A 1 81 ? -3.687 -12.957 22.363 1.00 81.00 81 LEU A N 1
ATOM 682 C CA . LEU A 1 81 ? -2.241 -12.972 22.115 1.00 81.00 81 LEU A CA 1
ATOM 683 C C . LEU A 1 81 ? -1.443 -13.647 23.240 1.00 81.00 81 LEU A C 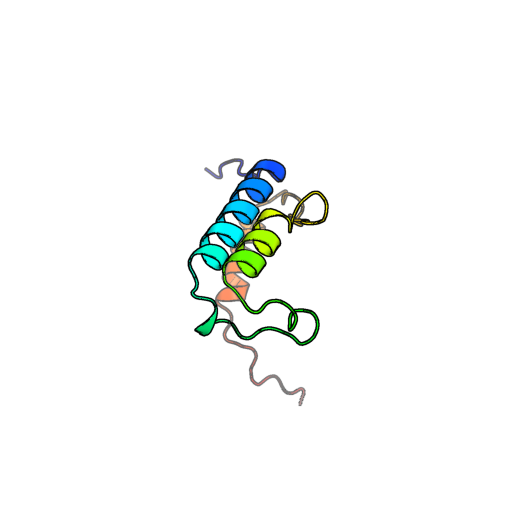1
ATOM 685 O O . LEU A 1 81 ? -0.386 -14.209 22.987 1.00 81.00 81 LEU A O 1
ATOM 689 N N . LYS A 1 82 ? -1.935 -13.584 24.483 1.00 81.69 82 LYS A N 1
ATOM 690 C CA . LYS A 1 82 ? -1.307 -14.236 25.643 1.00 81.69 82 LYS A CA 1
ATOM 691 C C . LYS A 1 82 ? -1.653 -15.715 25.780 1.00 81.69 82 LYS A C 1
ATOM 693 O O . LYS A 1 82 ? -1.036 -16.387 26.604 1.00 81.69 82 LYS A O 1
ATOM 698 N N . LYS A 1 83 ? -2.656 -16.222 25.055 1.00 74.81 83 LYS A N 1
ATOM 699 C CA . LYS A 1 83 ? -2.946 -17.655 25.095 1.00 74.81 83 LYS A CA 1
ATOM 700 C C . LYS A 1 83 ? -1.771 -18.389 24.444 1.00 74.81 83 LYS A C 1
ATOM 702 O O . LYS A 1 83 ? -1.399 -18.021 23.329 1.00 74.81 83 LYS A O 1
ATOM 707 N N . PRO A 1 84 ? -1.198 -19.413 25.099 1.00 63.91 84 PRO A N 1
ATOM 708 C CA . PRO A 1 84 ? -0.259 -20.289 24.418 1.00 63.91 84 PRO A CA 1
ATOM 709 C C . PRO A 1 84 ? -0.949 -20.879 23.176 1.00 63.91 84 PRO A C 1
ATOM 711 O O . PRO A 1 84 ? -2.176 -21.057 23.196 1.00 63.91 84 PRO A O 1
ATOM 714 N N . PRO A 1 85 ? -0.207 -21.142 22.085 1.00 63.28 85 PRO A N 1
ATOM 715 C CA . PRO A 1 85 ? -0.781 -21.764 20.901 1.00 63.28 85 PRO A CA 1
ATOM 716 C C . PRO A 1 85 ? -1.520 -23.032 21.327 1.00 63.28 85 PRO A C 1
ATOM 718 O O . PRO A 1 85 ? -0.979 -23.838 22.083 1.00 63.28 85 PRO A O 1
ATOM 721 N N . ILE A 1 86 ? -2.765 -23.193 20.865 1.00 62.03 86 ILE A N 1
ATOM 722 C CA . ILE A 1 86 ? -3.573 -24.398 21.096 1.00 62.03 86 ILE A CA 1
ATOM 723 C C . ILE A 1 86 ? -2.990 -25.511 20.212 1.00 62.03 86 ILE A C 1
ATOM 725 O O . ILE A 1 86 ? -3.580 -25.935 19.225 1.00 62.03 86 ILE A O 1
ATOM 729 N N . SER A 1 87 ? -1.769 -25.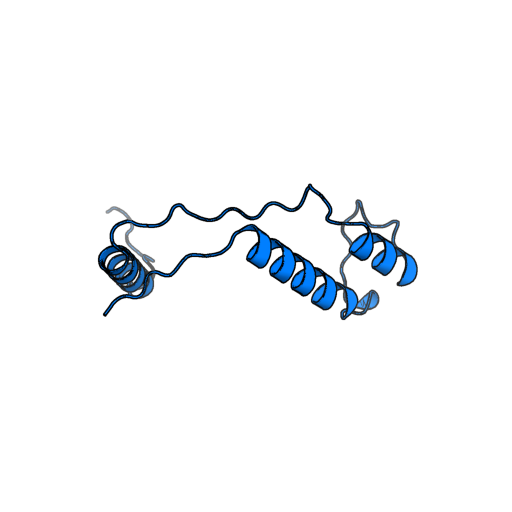930 20.523 1.00 53.59 87 SER A N 1
ATOM 730 C CA . SER A 1 87 ? -1.162 -27.148 20.019 1.00 53.59 87 SER A CA 1
ATOM 731 C C . SER A 1 87 ? -1.436 -28.210 21.075 1.00 53.59 87 SER A C 1
ATOM 733 O O . SER A 1 87 ? -0.820 -28.198 22.137 1.00 53.59 87 SER A O 1
ATOM 735 N N . GLY A 1 88 ? -2.425 -29.071 20.829 1.00 52.25 88 GLY A N 1
ATOM 736 C CA . GLY A 1 88 ? -2.600 -30.293 21.622 1.00 52.25 88 GLY A CA 1
ATOM 737 C C . GLY A 1 88 ? -3.994 -30.603 22.160 1.00 52.25 88 GLY A C 1
ATOM 738 O O . GLY A 1 88 ? -4.153 -31.657 22.763 1.00 52.25 88 GLY A O 1
ATOM 739 N N . SER A 1 89 ? -5.027 -29.788 21.930 1.00 54.12 89 SER A N 1
ATOM 740 C CA . SER A 1 89 ? -6.404 -30.202 22.250 1.00 54.12 89 SER A CA 1
ATOM 741 C C . SER A 1 89 ? -6.941 -31.134 21.159 1.00 54.12 89 SER A C 1
ATOM 743 O O . SER A 1 89 ? -7.817 -30.762 20.381 1.00 54.12 89 SER A O 1
ATOM 745 N N . ARG A 1 90 ? -6.375 -32.342 21.058 1.00 51.97 90 ARG A N 1
ATOM 746 C CA . ARG A 1 90 ? -7.063 -33.450 20.392 1.00 51.97 90 ARG A CA 1
ATOM 747 C C . ARG A 1 90 ? -8.269 -33.794 21.262 1.00 51.97 90 ARG A C 1
ATOM 749 O O . ARG A 1 90 ? -8.110 -34.015 22.459 1.00 51.97 90 ARG A O 1
ATOM 756 N N . LEU A 1 91 ? -9.455 -33.761 20.660 1.00 50.09 91 LEU A N 1
ATOM 757 C CA . LEU A 1 91 ? -10.659 -34.347 21.239 1.00 50.09 91 LEU A CA 1
ATOM 758 C C . LEU A 1 91 ? -10.318 -35.809 21.559 1.00 50.09 91 LEU A C 1
ATOM 760 O O . LEU A 1 91 ? -9.905 -36.538 20.655 1.00 50.09 91 LEU A O 1
ATOM 764 N N . ALA A 1 92 ? -10.359 -36.158 22.845 1.00 56.03 92 ALA A N 1
ATOM 765 C CA . ALA A 1 92 ? -10.311 -37.542 23.299 1.00 56.03 92 ALA A CA 1
ATOM 766 C C . ALA A 1 92 ? -11.642 -38.229 22.981 1.00 56.03 92 ALA A C 1
ATOM 768 O O . ALA A 1 92 ? -12.677 -37.521 23.017 1.00 56.03 92 ALA A O 1
#

InterPro domains:
  IPR007069 Transposase, IS801/IS1294 [PF04986] (3-92)

Solvent-accessible surface area (backbone atoms only — not comparable to full-atom values): 6229 Å² total; per-residue (Å²): 132,89,75,97,79,80,83,58,65,71,62,52,45,53,52,49,55,48,52,53,45,53,54,61,70,71,51,61,69,91,80,54,84,71,56,80,94,49,62,86,57,83,47,68,68,51,49,51,50,46,56,72,67,52,72,62,91,84,66,81,81,90,75,81,79,85,67,94,55,58,69,62,52,53,53,51,50,52,54,57,72,66,47,73,78,90,79,75,85,69,86,128

Mean predicted aligned error: 9.68 Å